Protein AF-A0A3B1BM44-F1 (afdb_monomer_lite)

Radius of gyration: 13.19 Å; chains: 1; bounding box: 39×24×35 Å

Sequence (101 aa):
LLIGGRNLLEFVDNDFNDIYIPGRTRYVTKIRGSNINNIFTVGTFGEINHFDGVNWKNIEDFEVPNGTIRNLRSVWSSKQKVFIVGREINRAIIIYGTIKK

pLDDT: mean 87.17, std 10.33, range [57.41, 96.81]

Secondary structure (DSSP, 8-state):
-EEESSSEEEEETTEEEEEP-SS--S-EEEEEEEETTEEEEEEBTT-EEEE-SS-EEE---S---S-S-EEEEEEEE-SSEEEEEEEETTEEEEEEEE---

Structure (mmCIF, N/CA/C/O backbone):
data_AF-A0A3B1BM44-F1
#
_entry.id   AF-A0A3B1BM44-F1
#
loop_
_atom_site.group_PDB
_atom_site.id
_atom_site.type_symbol
_atom_site.label_atom_id
_atom_site.label_alt_id
_atom_site.label_comp_id
_atom_site.label_asym_id
_atom_site.label_entity_id
_atom_site.label_seq_id
_atom_site.pdbx_PDB_ins_code
_atom_site.Cartn_x
_atom_site.Cartn_y
_atom_site.Cartn_z
_atom_site.occupancy
_atom_site.B_iso_or_equiv
_atom_site.auth_seq_id
_atom_site.auth_comp_id
_atom_site.auth_asym_id
_atom_site.auth_atom_id
_atom_site.pdbx_PDB_model_num
ATOM 1 N N . LEU A 1 1 ? -14.217 3.149 6.185 1.00 89.00 1 LEU A N 1
ATOM 2 C CA . LEU A 1 1 ? -13.821 2.559 4.868 1.00 89.00 1 LEU A CA 1
ATOM 3 C C . LEU A 1 1 ? -12.718 3.431 4.289 1.00 89.00 1 LEU A C 1
ATOM 5 O O . LEU A 1 1 ? -12.859 4.639 4.380 1.00 89.00 1 LEU A O 1
ATOM 9 N N . LEU A 1 2 ? -11.663 2.854 3.704 1.00 93.56 2 LEU A N 1
ATOM 10 C CA . LEU A 1 2 ? -10.597 3.630 3.058 1.00 93.56 2 LEU A CA 1
ATOM 11 C C . LEU A 1 2 ? -10.709 3.559 1.536 1.00 93.56 2 LEU A C 1
ATOM 13 O O . LEU A 1 2 ? -10.860 2.465 0.984 1.00 93.56 2 LEU A O 1
ATOM 17 N N . ILE A 1 3 ? -10.570 4.702 0.869 1.00 94.06 3 ILE A N 1
ATOM 18 C CA . ILE A 1 3 ? -10.477 4.783 -0.591 1.00 94.06 3 ILE A CA 1
ATOM 19 C C . ILE A 1 3 ? -9.241 5.580 -1.003 1.00 94.06 3 ILE A C 1
ATOM 21 O O . ILE A 1 3 ? -8.824 6.518 -0.329 1.00 94.06 3 ILE A O 1
ATOM 25 N N . GLY A 1 4 ? -8.625 5.155 -2.103 1.00 90.62 4 GLY A N 1
ATOM 26 C CA . GLY A 1 4 ? -7.418 5.765 -2.647 1.00 90.62 4 GLY A CA 1
ATOM 27 C C . GLY A 1 4 ? -7.713 6.464 -3.965 1.00 90.62 4 GLY A C 1
ATOM 28 O O . GLY A 1 4 ? -8.582 6.039 -4.725 1.00 90.62 4 GLY A O 1
ATOM 29 N N . GLY A 1 5 ? -6.974 7.528 -4.234 1.00 88.06 5 GLY A N 1
ATOM 30 C CA . GLY A 1 5 ? -7.034 8.298 -5.467 1.00 88.06 5 GLY A CA 1
ATOM 31 C C . GLY A 1 5 ? -5.901 9.306 -5.455 1.00 88.06 5 GLY A C 1
ATOM 32 O O . GLY A 1 5 ? -4.765 8.936 -5.180 1.00 88.06 5 GLY A O 1
ATOM 33 N N . ARG A 1 6 ? -6.195 10.585 -5.694 1.00 85.31 6 ARG A N 1
ATOM 34 C CA . ARG A 1 6 ? -5.210 11.662 -5.496 1.00 85.31 6 ARG A CA 1
ATOM 35 C C . ARG A 1 6 ? -4.700 11.704 -4.047 1.00 85.31 6 ARG A C 1
ATOM 37 O O . ARG A 1 6 ? -3.505 11.865 -3.830 1.00 85.31 6 ARG A O 1
ATOM 44 N N . ASN A 1 7 ? -5.612 11.481 -3.101 1.00 86.44 7 ASN A N 1
ATOM 45 C CA . ASN A 1 7 ? -5.359 11.396 -1.665 1.00 86.44 7 ASN A CA 1
ATOM 46 C C . ASN A 1 7 ? -5.827 10.036 -1.12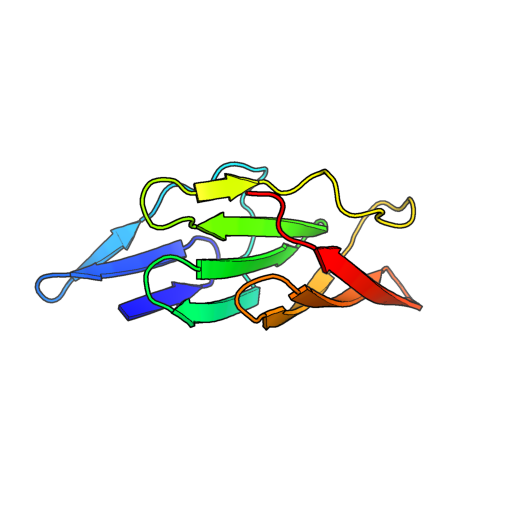1 1.00 86.44 7 ASN A C 1
ATOM 48 O O . ASN A 1 7 ? -6.405 9.218 -1.849 1.00 86.44 7 ASN A O 1
ATOM 52 N N . LEU A 1 8 ? -5.577 9.806 0.166 1.00 91.62 8 LEU A N 1
ATOM 53 C CA . LEU A 1 8 ? -6.233 8.762 0.942 1.00 91.62 8 LEU A CA 1
ATOM 54 C C . LEU A 1 8 ? -7.432 9.387 1.657 1.00 91.62 8 LEU A C 1
ATOM 56 O O . LEU A 1 8 ? -7.260 10.378 2.360 1.00 91.62 8 LEU A O 1
ATOM 60 N N . LEU A 1 9 ? -8.618 8.808 1.485 1.00 93.62 9 LEU A N 1
ATOM 61 C CA . LEU A 1 9 ? -9.834 9.268 2.151 1.00 93.62 9 LEU A CA 1
ATOM 62 C C . LEU A 1 9 ? -10.367 8.197 3.097 1.00 93.62 9 LEU A C 1
ATOM 64 O O . LEU A 1 9 ? -10.338 7.002 2.774 1.00 93.62 9 LEU A O 1
ATOM 68 N N . GLU A 1 10 ? -10.920 8.639 4.220 1.00 94.50 10 GLU A N 1
ATOM 69 C CA . GLU A 1 10 ? -11.700 7.811 5.130 1.00 94.50 10 GLU A CA 1
ATOM 70 C C . GLU A 1 10 ? -13.167 8.210 5.111 1.00 94.50 10 GLU A C 1
ATOM 72 O O . GLU A 1 10 ? -13.508 9.380 5.256 1.00 94.50 10 GLU A O 1
ATOM 77 N N . PHE A 1 11 ? -14.036 7.215 4.959 1.00 95.50 11 PHE A N 1
ATOM 78 C CA . PHE A 1 11 ? -15.470 7.391 5.136 1.00 95.50 11 PHE A CA 1
ATOM 79 C C . PHE A 1 11 ? -15.844 7.287 6.617 1.00 95.50 11 PHE A C 1
ATOM 81 O O . PHE A 1 11 ? -15.719 6.193 7.190 1.00 95.50 11 PHE A O 1
ATOM 88 N N . VAL A 1 12 ? -16.315 8.395 7.190 1.00 95.88 12 VAL A N 1
ATOM 89 C CA . VAL A 1 12 ? -16.743 8.556 8.590 1.00 95.88 12 VAL A CA 1
ATOM 90 C C . VAL A 1 12 ? -18.020 9.396 8.608 1.00 95.88 12 VAL A C 1
ATOM 92 O O . VAL A 1 12 ? -18.102 10.381 7.886 1.00 95.88 12 VAL A O 1
ATOM 95 N N . ASP A 1 13 ? -19.021 9.004 9.399 1.00 96.00 13 ASP A N 1
ATOM 96 C CA . ASP A 1 13 ? -20.261 9.775 9.612 1.00 96.00 13 ASP A CA 1
ATOM 97 C C . ASP A 1 13 ? -20.956 10.269 8.329 1.00 96.00 13 ASP A C 1
ATOM 99 O O . ASP A 1 13 ? -21.473 11.380 8.257 1.00 96.00 13 ASP A O 1
ATOM 103 N N . ASN A 1 14 ? -21.010 9.400 7.315 1.00 95.81 14 ASN A N 1
ATOM 104 C CA . ASN A 1 14 ? -21.607 9.679 6.006 1.00 95.81 14 ASN A CA 1
ATOM 105 C C . ASN A 1 14 ? -20.866 10.733 5.156 1.00 95.81 14 ASN A C 1
ATOM 107 O O . ASN A 1 14 ? -21.441 11.252 4.200 1.00 95.81 14 ASN A O 1
ATOM 111 N N . ASP A 1 15 ? -19.591 11.001 5.453 1.00 96.81 15 ASP A N 1
ATOM 112 C CA . ASP A 1 15 ? -18.732 11.899 4.676 1.00 96.81 15 ASP A CA 1
ATOM 113 C C . ASP A 1 15 ? -17.322 11.315 4.450 1.00 96.81 15 ASP A C 1
ATOM 115 O O . ASP A 1 15 ? -16.900 10.369 5.122 1.00 96.81 15 ASP A O 1
ATOM 119 N N . PHE A 1 16 ? -16.591 11.855 3.472 1.00 95.69 16 PHE A N 1
ATOM 120 C CA . PHE A 1 16 ? -15.207 11.492 3.168 1.00 95.69 16 PHE A CA 1
ATOM 121 C C . PHE A 1 16 ? -14.232 12.563 3.655 1.00 95.69 16 PHE A C 1
ATOM 123 O O . PHE A 1 16 ? -14.224 13.684 3.156 1.00 95.69 16 PHE A O 1
ATOM 130 N N . ASN A 1 17 ? -13.336 12.171 4.557 1.00 94.50 17 ASN A N 1
ATOM 131 C CA . ASN A 1 17 ? -12.302 13.041 5.108 1.00 94.50 17 ASN A CA 1
ATOM 132 C C . ASN A 1 17 ? -10.927 12.704 4.525 1.00 94.50 17 ASN A C 1
ATOM 134 O O . ASN A 1 17 ? -10.576 11.528 4.390 1.00 94.50 17 ASN A O 1
ATOM 138 N N . ASP A 1 18 ? -10.131 13.729 4.218 1.00 91.94 18 ASP A N 1
ATOM 139 C CA . ASP A 1 18 ? -8.732 13.559 3.820 1.00 91.94 18 ASP A CA 1
ATOM 140 C C . ASP A 1 18 ? -7.886 13.026 4.986 1.00 91.94 18 ASP A C 1
ATOM 142 O O . ASP A 1 18 ? -7.854 13.601 6.074 1.00 91.94 18 ASP A O 1
ATOM 146 N N . ILE A 1 19 ? -7.138 11.950 4.732 1.00 91.69 19 ILE A N 1
ATOM 147 C CA . ILE A 1 19 ? -6.086 11.465 5.623 1.00 91.69 19 ILE A CA 1
ATOM 148 C C . ILE A 1 19 ? -4.741 11.987 5.130 1.00 91.69 19 ILE A C 1
ATOM 150 O O . ILE A 1 19 ? -4.315 11.719 4.002 1.00 91.69 19 ILE A O 1
ATOM 154 N N . TYR A 1 20 ? -4.014 12.653 6.026 1.00 88.50 20 TYR A N 1
ATOM 155 C CA . TYR A 1 20 ? -2.612 12.961 5.795 1.00 88.50 20 TYR A CA 1
ATOM 156 C C . TYR A 1 20 ? -1.767 11.680 5.819 1.00 88.50 20 TYR A C 1
ATOM 158 O O . TYR A 1 20 ? -1.705 10.975 6.828 1.00 88.50 20 TYR A O 1
ATOM 166 N N . ILE A 1 21 ? -1.072 11.413 4.714 1.00 88.06 21 ILE A N 1
ATOM 167 C CA . ILE A 1 21 ? -0.019 10.400 4.634 1.00 88.06 21 ILE A CA 1
ATOM 168 C C . ILE A 1 21 ? 1.311 11.098 4.316 1.00 88.06 21 ILE A C 1
ATOM 170 O O . ILE A 1 21 ? 1.352 11.938 3.411 1.00 88.06 21 ILE A O 1
ATOM 174 N N . PRO A 1 22 ? 2.395 10.793 5.048 1.00 84.56 22 PRO A N 1
ATOM 175 C CA . PRO A 1 22 ? 3.702 11.380 4.781 1.00 84.56 22 PRO A CA 1
ATOM 176 C C . PRO A 1 22 ? 4.239 10.916 3.420 1.00 84.56 22 PRO A C 1
ATOM 178 O O . PRO A 1 22 ? 4.087 9.754 3.055 1.00 84.56 22 PRO A O 1
ATOM 181 N N . GLY A 1 23 ? 4.887 11.815 2.678 1.00 75.69 23 GLY A N 1
ATOM 182 C CA . GLY A 1 23 ? 5.427 11.527 1.347 1.00 75.69 23 GLY A CA 1
ATOM 183 C C . GLY A 1 23 ? 5.205 12.668 0.355 1.00 75.69 23 GLY A C 1
ATOM 184 O O . GLY A 1 23 ? 4.824 13.778 0.725 1.00 75.69 23 GLY A O 1
ATOM 185 N N . ARG A 1 24 ? 5.457 12.400 -0.928 1.00 67.62 24 ARG A N 1
ATOM 186 C CA . ARG A 1 24 ? 5.200 13.322 -2.045 1.00 67.62 24 ARG A CA 1
ATOM 187 C C . ARG A 1 24 ? 3.849 12.967 -2.666 1.00 67.62 24 ARG A C 1
ATOM 189 O O . ARG A 1 24 ? 3.788 12.588 -3.835 1.00 67.62 24 ARG A O 1
ATOM 196 N N . THR A 1 25 ? 2.787 13.078 -1.874 1.00 61.53 25 THR A N 1
ATOM 197 C CA . THR A 1 25 ? 1.456 12.545 -2.180 1.00 61.53 25 THR A CA 1
ATOM 198 C C . THR A 1 25 ? 0.988 12.994 -3.556 1.00 61.53 25 THR A C 1
ATOM 200 O O . THR A 1 25 ? 0.716 14.176 -3.784 1.00 61.53 25 THR A O 1
ATOM 203 N N . ARG A 1 26 ? 0.933 12.060 -4.512 1.00 70.38 26 ARG A N 1
ATOM 204 C CA . ARG A 1 26 ? 0.387 12.360 -5.844 1.00 70.38 26 ARG A CA 1
ATOM 205 C C . ARG A 1 26 ? -0.735 11.423 -6.247 1.00 70.38 26 ARG A C 1
ATOM 207 O O . ARG A 1 26 ? -1.712 11.938 -6.774 1.00 70.38 26 ARG A O 1
ATOM 214 N N . TYR A 1 27 ? -0.639 10.117 -5.984 1.00 89.06 27 TYR A N 1
ATOM 215 C CA . TYR A 1 27 ? -1.728 9.167 -6.245 1.00 89.06 27 TYR A CA 1
ATOM 216 C C . TYR A 1 27 ? -1.533 7.828 -5.513 1.00 89.06 27 TYR A C 1
ATOM 218 O O . TYR A 1 27 ? -0.556 7.121 -5.770 1.00 89.06 27 TYR A O 1
ATOM 226 N N . VAL A 1 28 ? -2.514 7.433 -4.698 1.00 92.62 28 VAL A N 1
ATOM 227 C CA . VAL A 1 28 ? -2.662 6.097 -4.102 1.00 92.62 28 VAL A CA 1
ATOM 228 C C . VAL A 1 28 ? -3.360 5.178 -5.103 1.00 92.62 28 VAL A C 1
ATOM 230 O O . VAL A 1 28 ? -4.546 5.323 -5.390 1.00 92.62 28 VAL A O 1
ATOM 233 N N . THR A 1 29 ? -2.627 4.205 -5.637 1.00 93.50 29 THR A N 1
ATOM 234 C CA . THR A 1 29 ? -3.129 3.261 -6.648 1.00 93.50 29 THR A CA 1
ATOM 235 C C . THR A 1 29 ? -3.723 2.002 -6.026 1.00 93.50 29 THR A C 1
ATOM 237 O O . THR A 1 29 ? -4.607 1.377 -6.614 1.00 93.50 29 THR A O 1
ATOM 240 N N . LYS A 1 30 ? -3.242 1.605 -4.843 1.00 95.19 30 LYS A N 1
ATOM 241 C CA . LYS A 1 30 ? -3.739 0.432 -4.125 1.00 95.19 30 LYS A CA 1
ATOM 242 C C . LYS A 1 30 ? -3.646 0.628 -2.620 1.00 95.19 30 LYS A C 1
ATOM 244 O O . LYS A 1 30 ? -2.658 1.144 -2.106 1.00 95.19 30 LYS A O 1
ATOM 249 N N . ILE A 1 31 ? -4.668 0.120 -1.937 1.00 95.56 31 ILE A N 1
ATOM 250 C CA . ILE A 1 31 ? -4.739 -0.010 -0.483 1.00 95.56 31 ILE A CA 1
ATOM 251 C C . ILE A 1 31 ? -4.898 -1.495 -0.144 1.00 95.56 31 ILE A C 1
ATOM 253 O O . ILE A 1 31 ? -5.636 -2.221 -0.823 1.00 95.56 31 ILE A O 1
ATOM 257 N N . ARG A 1 32 ? -4.211 -1.958 0.903 1.00 95.75 32 ARG A N 1
ATOM 25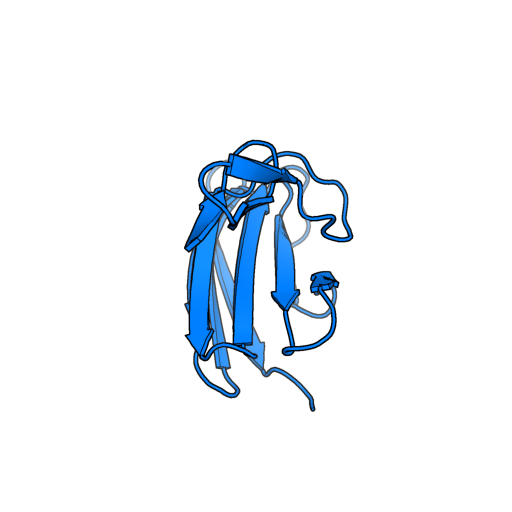8 C CA . ARG A 1 32 ? -4.334 -3.319 1.437 1.00 95.75 32 ARG A CA 1
ATOM 259 C C . ARG A 1 32 ? -4.172 -3.320 2.954 1.00 95.75 32 ARG A C 1
ATOM 261 O O . ARG A 1 32 ? -3.091 -3.037 3.449 1.00 95.75 32 ARG A O 1
ATOM 268 N N . GLY A 1 33 ? -5.216 -3.721 3.677 1.00 94.06 33 GLY A N 1
ATOM 269 C CA . GLY A 1 33 ? -5.157 -3.967 5.123 1.00 94.06 33 GLY A CA 1
ATOM 270 C C . GLY A 1 33 ? -5.111 -5.454 5.454 1.00 94.06 33 GLY A C 1
ATOM 271 O O . GLY A 1 33 ? -6.072 -6.165 5.169 1.00 94.06 33 GLY A O 1
ATOM 272 N N . SER A 1 34 ? -4.023 -5.946 6.048 1.00 93.50 34 SER A N 1
ATOM 273 C CA . SER A 1 34 ? -3.984 -7.327 6.561 1.00 93.50 34 SER A CA 1
ATOM 274 C C . SER A 1 34 ? -4.647 -7.448 7.940 1.00 93.50 34 SER A C 1
ATOM 276 O O . SER A 1 34 ? -5.155 -8.513 8.280 1.00 93.50 34 SER A O 1
ATOM 278 N N . ASN A 1 35 ? -4.685 -6.347 8.698 1.00 91.50 35 ASN A N 1
ATOM 279 C CA . ASN A 1 35 ? -5.508 -6.115 9.887 1.00 91.50 35 ASN A CA 1
ATOM 280 C C . ASN A 1 35 ? -5.678 -4.590 10.098 1.00 91.50 35 ASN A C 1
ATOM 282 O O . ASN A 1 35 ? -5.114 -3.806 9.335 1.00 91.50 35 ASN A O 1
ATOM 286 N N . ILE A 1 36 ? -6.440 -4.167 11.114 1.00 91.88 36 ILE A N 1
ATOM 287 C CA . ILE A 1 36 ? -6.726 -2.741 11.378 1.00 91.88 36 ILE A CA 1
ATOM 288 C C . ILE A 1 36 ? -5.474 -1.906 11.718 1.00 91.88 36 ILE A C 1
ATOM 290 O O . ILE A 1 36 ? -5.429 -0.720 11.419 1.00 91.88 36 ILE A O 1
ATOM 294 N N . ASN A 1 37 ? -4.426 -2.549 12.236 1.00 92.75 37 ASN A N 1
ATOM 295 C CA . ASN A 1 37 ? -3.141 -1.945 12.604 1.00 92.75 37 ASN A CA 1
ATOM 296 C C . ASN A 1 37 ? -2.017 -2.299 11.611 1.00 92.75 37 ASN A C 1
ATOM 298 O O . ASN A 1 37 ? -0.837 -2.270 11.954 1.00 92.75 37 ASN A O 1
ATOM 302 N N . ASN A 1 38 ? -2.371 -2.752 10.409 1.00 93.38 38 ASN A N 1
ATOM 303 C CA . ASN A 1 38 ? -1.420 -3.119 9.367 1.00 93.38 38 ASN A CA 1
ATOM 304 C C . ASN A 1 38 ? -2.080 -2.879 8.013 1.00 93.38 38 ASN A C 1
ATOM 306 O O . ASN A 1 38 ? -2.683 -3.780 7.407 1.00 93.38 38 ASN A O 1
ATOM 310 N N . ILE A 1 39 ? -1.982 -1.628 7.572 1.00 94.88 39 ILE A N 1
ATOM 311 C CA . ILE A 1 39 ? -2.525 -1.162 6.300 1.00 94.88 39 ILE A CA 1
ATOM 312 C C . ILE A 1 39 ? -1.396 -0.579 5.473 1.00 94.88 39 ILE A C 1
ATOM 314 O O . ILE A 1 39 ? -0.643 0.266 5.939 1.00 94.88 39 ILE A O 1
ATOM 318 N N . PHE A 1 40 ? -1.300 -1.024 4.228 1.00 94.56 40 PHE A N 1
ATOM 319 C CA . PHE A 1 40 ? -0.364 -0.502 3.251 1.00 94.56 40 PHE A CA 1
ATOM 320 C C . PHE A 1 40 ? -1.088 0.289 2.176 1.00 94.56 40 PHE A C 1
ATOM 322 O O . PHE A 1 40 ? -2.140 -0.129 1.679 1.00 94.56 40 PHE A O 1
ATOM 329 N N . THR A 1 41 ? -0.471 1.391 1.771 1.00 94.81 41 THR A N 1
ATOM 330 C CA . THR A 1 41 ? -0.782 2.087 0.524 1.00 94.81 41 THR A CA 1
ATOM 331 C C . THR A 1 41 ? 0.435 2.027 -0.382 1.00 94.81 41 THR A C 1
ATOM 333 O O . THR A 1 41 ? 1.575 2.072 0.086 1.00 94.81 41 THR A O 1
ATOM 336 N N . VAL A 1 42 ? 0.192 1.906 -1.683 1.00 93.62 42 VAL A N 1
ATOM 337 C CA . VAL A 1 42 ? 1.223 2.106 -2.699 1.00 93.62 42 VAL A CA 1
ATOM 338 C C . VAL A 1 42 ? 0.725 3.059 -3.771 1.00 93.62 42 VAL A C 1
ATOM 340 O O . VAL A 1 42 ? -0.488 3.196 -3.970 1.00 93.62 42 VAL A O 1
ATOM 343 N N . GLY A 1 43 ? 1.657 3.711 -4.458 1.00 91.19 43 GLY A N 1
ATOM 344 C CA . GLY A 1 43 ? 1.306 4.769 -5.386 1.00 91.19 43 GLY A CA 1
ATOM 345 C C . GLY A 1 43 ? 2.310 5.056 -6.490 1.00 91.19 43 GLY A C 1
ATOM 346 O O . GLY A 1 43 ? 3.214 4.279 -6.821 1.00 91.19 43 GLY A O 1
ATOM 347 N N . THR A 1 44 ? 2.094 6.211 -7.106 1.00 88.19 44 THR A N 1
ATOM 348 C CA . THR A 1 44 ? 3.024 6.809 -8.067 1.00 88.19 44 THR A CA 1
ATOM 349 C C . THR A 1 44 ? 4.329 7.221 -7.386 1.00 88.19 44 THR A C 1
ATOM 351 O O . THR A 1 44 ? 4.381 7.347 -6.172 1.00 88.19 44 THR A O 1
ATOM 354 N N . PHE A 1 45 ? 5.392 7.429 -8.161 1.00 84.31 45 PHE A N 1
ATOM 355 C CA . PHE A 1 45 ? 6.741 7.767 -7.681 1.00 84.31 45 PHE A CA 1
ATOM 356 C C . PHE A 1 45 ? 7.367 6.760 -6.705 1.00 84.31 45 PHE A C 1
ATOM 358 O O . PHE A 1 45 ? 8.386 7.052 -6.088 1.00 84.31 45 PHE A O 1
ATOM 365 N N . GLY A 1 46 ? 6.822 5.544 -6.628 1.00 86.62 46 GLY A N 1
ATOM 366 C CA . GLY A 1 46 ? 7.323 4.523 -5.712 1.00 86.62 46 GLY A CA 1
ATOM 367 C C . GLY A 1 46 ? 6.883 4.739 -4.268 1.00 86.62 46 GLY A C 1
ATOM 368 O O . GLY A 1 46 ? 7.506 4.169 -3.383 1.00 86.62 46 GLY A O 1
ATOM 369 N N . GLU A 1 47 ? 5.846 5.545 -4.024 1.00 89.00 47 GLU A N 1
ATOM 370 C CA . GLU A 1 47 ? 5.339 5.771 -2.673 1.00 89.00 47 GLU A CA 1
ATOM 371 C C . GLU A 1 47 ? 4.815 4.479 -2.057 1.00 89.00 47 GLU A C 1
ATOM 373 O O . GLU A 1 47 ? 3.963 3.803 -2.640 1.00 89.00 47 GLU A O 1
ATOM 378 N N . ILE A 1 48 ? 5.320 4.162 -0.868 1.00 90.94 48 ILE A N 1
ATOM 379 C CA . ILE A 1 48 ? 4.890 3.042 -0.042 1.00 90.94 48 ILE A CA 1
ATOM 380 C C . ILE A 1 48 ? 4.669 3.601 1.356 1.00 90.94 48 ILE A C 1
ATOM 382 O O . ILE A 1 48 ? 5.601 4.130 1.956 1.00 90.94 48 ILE A O 1
ATOM 386 N N . ASN A 1 49 ? 3.455 3.479 1.887 1.00 92.56 49 ASN A N 1
ATOM 387 C CA . ASN A 1 49 ? 3.157 3.920 3.248 1.00 92.56 49 ASN A CA 1
ATOM 388 C C . ASN A 1 49 ? 2.526 2.792 4.052 1.00 92.56 49 ASN A C 1
ATOM 390 O O . ASN A 1 49 ? 1.766 1.989 3.508 1.00 92.56 49 ASN A O 1
ATOM 394 N N . HIS A 1 50 ? 2.814 2.764 5.349 1.00 93.12 50 HIS A N 1
ATOM 395 C CA . HIS A 1 50 ? 2.295 1.790 6.299 1.00 93.12 50 HIS A CA 1
ATOM 396 C C . HIS A 1 50 ? 1.620 2.497 7.473 1.00 93.12 50 HIS A C 1
ATOM 398 O O . HIS A 1 50 ? 2.207 3.394 8.075 1.00 93.12 50 HIS A O 1
ATOM 404 N N . PHE A 1 51 ? 0.406 2.072 7.802 1.00 93.62 51 PHE A N 1
ATOM 405 C CA . PHE A 1 51 ? -0.289 2.419 9.032 1.00 93.62 51 PHE A CA 1
ATOM 406 C C . PHE A 1 51 ? -0.106 1.302 10.053 1.00 93.62 51 PHE A C 1
ATOM 408 O O . PHE A 1 51 ? -0.504 0.163 9.794 1.00 93.62 51 PHE A O 1
ATOM 415 N N . ASP A 1 52 ? 0.467 1.643 11.205 1.00 92.38 52 ASP A N 1
ATOM 416 C CA . ASP A 1 52 ? 0.781 0.705 12.290 1.00 92.38 52 ASP A CA 1
ATOM 417 C C . ASP A 1 52 ? -0.310 0.610 13.375 1.00 92.38 52 ASP A C 1
ATOM 419 O O . ASP A 1 52 ? -0.104 -0.010 14.419 1.00 92.38 52 ASP A O 1
ATOM 423 N N . GLY A 1 53 ? -1.480 1.209 13.132 1.00 92.75 53 GLY A N 1
ATOM 424 C CA . GLY A 1 53 ? -2.562 1.336 14.115 1.00 92.75 53 GLY A CA 1
ATOM 425 C C . GLY A 1 53 ? -2.552 2.664 14.865 1.00 92.75 53 GLY A C 1
ATOM 426 O O . GLY A 1 53 ? -3.535 2.991 15.523 1.00 92.75 53 GLY A O 1
ATOM 427 N N . VAL A 1 54 ? -1.467 3.433 14.755 1.00 93.00 54 VAL A N 1
ATOM 428 C CA . VAL A 1 54 ? -1.340 4.744 15.396 1.00 93.00 54 VAL A CA 1
ATOM 429 C C . VAL A 1 54 ? -1.017 5.813 14.363 1.00 93.00 54 VAL A C 1
ATOM 431 O O . VAL A 1 54 ? -1.697 6.830 14.302 1.00 93.00 54 VAL A O 1
ATOM 434 N N . ASN A 1 55 ? 0.000 5.586 13.530 1.00 92.06 55 ASN A N 1
ATOM 435 C CA . ASN A 1 55 ? 0.496 6.579 12.587 1.00 92.06 55 ASN A CA 1
ATOM 436 C C . ASN A 1 55 ? 0.747 5.984 11.204 1.00 92.06 55 ASN A C 1
ATOM 438 O O . ASN A 1 55 ? 1.159 4.832 11.053 1.00 92.06 55 ASN A O 1
ATOM 442 N N . TRP A 1 56 ? 0.567 6.823 10.185 1.00 93.25 56 TRP A N 1
ATOM 443 C CA . TRP A 1 56 ? 1.075 6.558 8.845 1.00 93.25 56 TRP A CA 1
ATOM 444 C C . TRP A 1 56 ? 2.562 6.896 8.772 1.00 93.25 56 TRP A C 1
ATOM 446 O O . TRP A 1 56 ? 2.988 7.962 9.214 1.00 93.25 56 TRP A O 1
ATOM 456 N N . LYS A 1 57 ? 3.351 5.9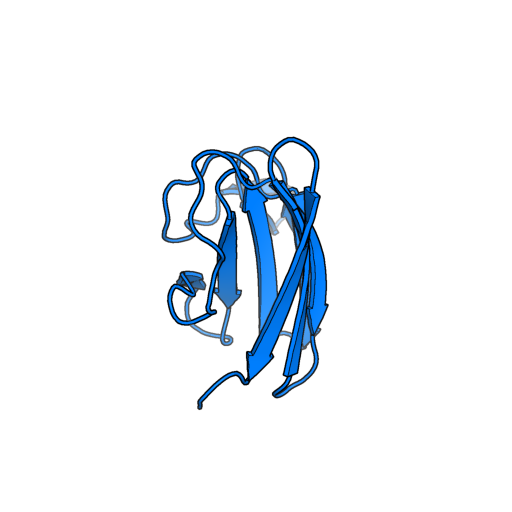98 8.182 1.00 91.56 57 LYS A N 1
ATOM 457 C CA . LYS A 1 57 ? 4.787 6.171 7.944 1.00 91.56 57 LYS A CA 1
ATOM 458 C C . LYS A 1 57 ? 5.108 5.887 6.486 1.00 91.56 57 LYS A C 1
ATOM 460 O O . LYS A 1 57 ? 4.604 4.909 5.930 1.00 91.56 57 LYS A O 1
ATOM 465 N N . ASN A 1 58 ? 5.953 6.720 5.888 1.00 89.50 58 ASN A N 1
ATOM 466 C CA . ASN A 1 58 ? 6.532 6.436 4.582 1.00 89.50 58 ASN A CA 1
ATOM 467 C C . ASN A 1 58 ? 7.636 5.390 4.761 1.00 89.50 58 ASN A C 1
ATOM 469 O O . ASN A 1 58 ? 8.415 5.479 5.710 1.00 89.50 58 ASN A O 1
ATOM 473 N N . ILE A 1 59 ? 7.661 4.372 3.903 1.00 87.50 59 ILE A N 1
ATOM 474 C CA . ILE A 1 59 ? 8.665 3.313 3.965 1.00 87.50 59 ILE A CA 1
ATOM 475 C C . ILE A 1 59 ? 9.704 3.550 2.875 1.00 87.50 59 ILE A C 1
ATOM 477 O O . ILE A 1 59 ? 9.472 3.237 1.708 1.00 87.50 59 ILE A O 1
ATOM 481 N N . GLU A 1 60 ? 10.855 4.071 3.289 1.00 77.69 60 GLU A N 1
ATOM 482 C CA . GLU A 1 60 ? 12.007 4.336 2.418 1.00 77.69 60 GLU A CA 1
ATOM 483 C C . GLU A 1 60 ? 13.005 3.164 2.395 1.00 77.69 60 GLU A C 1
ATOM 485 O O . GLU A 1 60 ? 13.782 3.029 1.456 1.00 77.69 60 GLU A O 1
ATOM 490 N N . ASP A 1 61 ? 12.935 2.277 3.395 1.00 68.12 61 ASP A N 1
ATOM 491 C CA . ASP A 1 61 ? 13.883 1.174 3.619 1.00 68.12 61 ASP A CA 1
ATOM 492 C C . ASP A 1 61 ? 13.802 0.039 2.589 1.00 68.12 61 ASP A C 1
ATOM 494 O O . ASP A 1 61 ? 14.664 -0.843 2.569 1.00 68.12 61 ASP A O 1
ATOM 498 N N . PHE A 1 62 ? 12.750 -0.014 1.770 1.00 69.81 62 PHE A N 1
ATOM 499 C CA . PHE A 1 62 ? 12.692 -1.028 0.726 1.00 69.81 62 PHE A CA 1
ATOM 500 C C . PHE A 1 62 ? 13.724 -0.692 -0.345 1.00 69.81 62 PHE A C 1
ATOM 502 O O . PHE A 1 62 ? 13.692 0.395 -0.90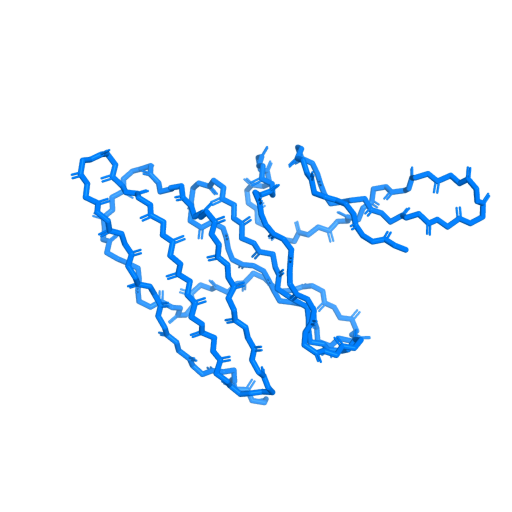9 1.00 69.81 62 PHE A O 1
ATOM 509 N N . GLU A 1 63 ? 14.625 -1.629 -0.650 1.00 59.28 63 GLU A N 1
ATOM 510 C CA . GLU A 1 63 ? 15.551 -1.475 -1.771 1.00 59.28 63 GLU A CA 1
ATOM 511 C C . GLU A 1 63 ? 14.747 -1.277 -3.058 1.00 59.28 63 GLU A C 1
ATOM 513 O O . GLU A 1 63 ? 14.125 -2.203 -3.586 1.00 59.28 63 GLU A O 1
ATOM 518 N N . VAL A 1 64 ? 14.723 -0.039 -3.552 1.00 59.00 64 VAL A N 1
ATOM 519 C CA . VAL A 1 64 ? 14.043 0.299 -4.797 1.00 59.00 64 VAL A CA 1
ATOM 520 C C . VAL A 1 64 ? 15.091 0.558 -5.882 1.00 59.00 64 VAL A C 1
ATOM 522 O O . VAL A 1 64 ? 15.937 1.436 -5.704 1.00 59.00 64 VAL A O 1
ATOM 525 N N . PRO A 1 65 ? 15.036 -0.140 -7.035 1.00 59.53 65 PRO A N 1
ATOM 526 C CA . PRO A 1 65 ? 15.941 0.110 -8.158 1.00 59.53 65 PRO A CA 1
ATOM 527 C C . PRO A 1 65 ? 15.911 1.581 -8.586 1.00 59.53 65 PRO A C 1
ATOM 529 O O . PRO A 1 65 ? 14.829 2.151 -8.718 1.00 59.53 65 PRO A O 1
ATOM 532 N N . ASN A 1 66 ? 17.071 2.211 -8.793 1.00 57.41 66 ASN A N 1
ATOM 533 C CA . ASN A 1 66 ? 17.182 3.622 -9.184 1.00 57.41 66 ASN A CA 1
ATOM 534 C C . ASN A 1 66 ? 16.430 3.936 -10.490 1.00 57.41 66 ASN A C 1
ATOM 536 O O . ASN A 1 66 ? 16.751 3.376 -11.535 1.00 57.41 66 ASN A O 1
ATOM 540 N N . GLY A 1 67 ? 15.511 4.905 -10.437 1.00 58.25 67 GLY A N 1
ATOM 541 C CA . GLY A 1 67 ? 14.896 5.497 -11.622 1.00 58.25 67 GLY A CA 1
ATOM 542 C C . GLY A 1 67 ? 13.773 6.488 -11.302 1.00 58.25 67 GLY A C 1
ATOM 543 O O . GLY A 1 67 ? 13.338 6.645 -10.160 1.00 58.25 67 GLY A O 1
ATOM 544 N N . THR A 1 68 ? 13.387 7.257 -12.320 1.00 63.84 68 THR A N 1
ATOM 545 C CA . THR A 1 68 ? 12.711 8.559 -12.179 1.00 63.84 68 THR A CA 1
ATOM 546 C C . THR A 1 68 ? 11.193 8.479 -12.021 1.00 63.84 68 THR A C 1
ATOM 548 O O . THR A 1 68 ? 10.600 9.393 -11.451 1.00 63.84 68 THR A O 1
ATOM 551 N N . ILE A 1 69 ? 10.534 7.424 -12.519 1.00 72.31 69 ILE A N 1
ATOM 552 C CA . ILE A 1 69 ? 9.067 7.294 -12.472 1.00 72.31 69 ILE A CA 1
ATOM 553 C C . ILE A 1 69 ? 8.671 5.839 -12.220 1.00 72.31 69 ILE A C 1
ATOM 555 O O . ILE A 1 69 ? 8.633 5.012 -13.135 1.00 72.31 69 ILE A O 1
ATOM 559 N N . ARG A 1 70 ? 8.293 5.547 -10.975 1.00 82.19 70 ARG A N 1
ATOM 560 C CA . ARG A 1 70 ? 7.803 4.229 -10.557 1.00 82.19 70 ARG A CA 1
ATOM 561 C C . ARG A 1 70 ? 6.307 4.288 -10.320 1.00 82.19 70 ARG A C 1
ATOM 563 O O . ARG A 1 70 ? 5.817 5.158 -9.613 1.00 82.19 70 ARG A O 1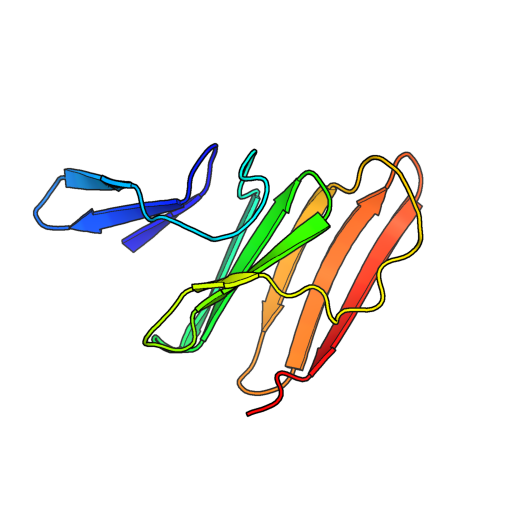
ATOM 570 N N . ASN A 1 71 ? 5.572 3.365 -10.915 1.00 89.81 71 ASN A N 1
ATOM 571 C CA . ASN A 1 71 ? 4.140 3.229 -10.695 1.00 89.81 71 ASN A CA 1
ATOM 572 C C . ASN A 1 71 ? 3.892 1.887 -10.029 1.00 89.81 71 ASN A C 1
ATOM 574 O O . ASN A 1 71 ? 3.857 0.854 -10.706 1.00 89.81 71 ASN A O 1
ATOM 578 N N . LEU A 1 72 ? 3.735 1.905 -8.709 1.00 92.06 72 LEU A N 1
ATOM 579 C CA . LEU A 1 72 ? 3.338 0.728 -7.954 1.00 92.06 72 LEU A CA 1
ATOM 580 C C . LEU A 1 72 ? 1.849 0.495 -8.200 1.00 92.06 72 LEU A C 1
ATOM 582 O O . LEU A 1 72 ? 1.064 1.438 -8.295 1.00 92.06 72 LEU A O 1
ATOM 586 N N . ARG A 1 73 ? 1.469 -0.759 -8.424 1.00 93.81 73 ARG A N 1
ATOM 587 C CA . ARG A 1 73 ? 0.128 -1.129 -8.901 1.00 93.81 73 ARG A CA 1
ATOM 588 C C . ARG A 1 73 ? -0.615 -2.016 -7.928 1.00 93.81 73 ARG A C 1
ATOM 590 O O . ARG A 1 73 ? -1.840 -1.984 -7.895 1.00 93.81 73 ARG A O 1
ATOM 597 N N . SER A 1 74 ? 0.110 -2.828 -7.172 1.00 95.56 74 SER A N 1
ATOM 598 C CA . SER A 1 74 ? -0.505 -3.702 -6.193 1.00 95.56 74 SER A CA 1
ATOM 599 C C . SER A 1 74 ? 0.432 -3.959 -5.030 1.00 95.56 74 SER A C 1
ATOM 601 O O . SER A 1 74 ? 1.653 -3.892 -5.163 1.00 95.56 74 SER A O 1
ATOM 603 N N . VAL A 1 75 ? -0.178 -4.274 -3.898 1.00 95.81 75 VAL A N 1
ATOM 604 C CA . VAL A 1 75 ? 0.493 -4.657 -2.667 1.00 95.81 75 VAL A CA 1
ATOM 605 C C . VAL A 1 75 ? -0.274 -5.803 -2.025 1.00 95.81 75 VAL A C 1
ATOM 607 O O . VAL A 1 75 ? -1.506 -5.796 -1.946 1.00 95.81 75 VAL A O 1
ATOM 610 N N . TRP A 1 76 ? 0.475 -6.790 -1.557 1.00 96.00 76 TRP A N 1
ATOM 611 C CA . TRP A 1 76 ? 0.011 -7.820 -0.648 1.00 96.00 76 TRP A CA 1
ATOM 612 C C . TRP A 1 76 ? 0.842 -7.748 0.629 1.00 96.00 76 TRP A C 1
ATOM 614 O O . TRP A 1 76 ? 2.054 -7.534 0.585 1.00 96.00 76 TRP A O 1
ATOM 624 N N . SER A 1 77 ? 0.196 -7.942 1.772 1.00 94.06 77 SER A N 1
ATOM 625 C CA . SER A 1 77 ? 0.863 -7.922 3.067 1.00 94.06 77 SER A CA 1
ATOM 626 C C . SER A 1 77 ? 0.287 -8.961 4.022 1.00 94.06 77 SER A C 1
ATOM 628 O O . SER A 1 77 ? -0.875 -9.372 3.932 1.00 94.06 77 SER A O 1
ATOM 630 N N . SER A 1 78 ? 1.145 -9.354 4.956 1.00 92.25 78 SER A N 1
ATOM 631 C CA . SER A 1 78 ? 0.842 -10.109 6.169 1.00 92.25 78 SER A CA 1
ATOM 632 C C . SER A 1 78 ? 1.345 -9.322 7.385 1.00 92.25 78 SER A C 1
ATOM 634 O O . SER A 1 78 ? 1.792 -8.183 7.256 1.00 92.25 78 SER A O 1
ATOM 636 N N . LYS A 1 79 ? 1.358 -9.945 8.570 1.00 88.31 79 LYS A N 1
ATOM 637 C CA . LYS A 1 79 ? 1.879 -9.315 9.792 1.00 88.31 79 LYS A CA 1
ATOM 638 C C . LYS A 1 79 ? 3.340 -8.856 9.682 1.00 88.31 79 LYS A C 1
ATOM 640 O O . LYS A 1 79 ? 3.703 -7.892 10.339 1.00 88.31 79 LYS A O 1
ATOM 645 N N . GLN A 1 80 ? 4.171 -9.557 8.908 1.00 88.31 80 GLN A N 1
ATOM 646 C CA . GLN A 1 80 ? 5.615 -9.287 8.842 1.00 88.31 80 GLN A CA 1
ATOM 647 C C . GLN A 1 80 ? 6.145 -9.123 7.426 1.00 88.31 80 GLN A C 1
ATOM 649 O O . GLN A 1 80 ? 7.174 -8.491 7.261 1.00 88.31 80 GLN A O 1
ATOM 654 N N . LYS A 1 81 ? 5.497 -9.707 6.416 1.00 91.62 81 LYS A N 1
ATOM 655 C CA . LYS A 1 81 ? 5.983 -9.683 5.032 1.00 91.62 81 LYS A CA 1
ATOM 656 C C . LYS A 1 81 ? 5.120 -8.779 4.175 1.00 91.62 81 LYS A C 1
ATOM 658 O O . LYS A 1 81 ? 3.893 -8.832 4.292 1.00 91.62 81 LYS A O 1
ATOM 663 N N . VAL A 1 82 ? 5.762 -8.051 3.271 1.00 93.06 82 VAL A N 1
ATOM 664 C CA . VAL A 1 82 ? 5.109 -7.260 2.232 1.00 93.06 82 VAL A CA 1
ATOM 665 C C . VAL A 1 82 ? 5.710 -7.589 0.869 1.00 93.06 82 VAL A C 1
ATOM 667 O O . VAL A 1 82 ? 6.915 -7.802 0.747 1.00 93.06 82 VAL A O 1
ATOM 670 N N . PHE A 1 83 ? 4.845 -7.655 -0.138 1.00 94.44 83 PHE A N 1
ATOM 671 C CA . PHE A 1 83 ? 5.196 -7.838 -1.540 1.00 94.44 83 PHE A CA 1
ATOM 672 C C . PHE A 1 83 ? 4.453 -6.792 -2.360 1.00 94.44 83 PHE A C 1
ATOM 674 O O . PHE A 1 83 ? 3.240 -6.620 -2.220 1.00 94.44 83 PHE A O 1
ATOM 681 N N . ILE A 1 84 ? 5.179 -6.090 -3.214 1.00 94.88 84 ILE A N 1
ATOM 682 C CA . ILE A 1 84 ? 4.683 -4.969 -3.997 1.00 94.88 84 ILE A CA 1
ATOM 683 C C . ILE A 1 84 ? 5.112 -5.187 -5.435 1.00 94.88 84 ILE A C 1
ATOM 685 O O . ILE A 1 84 ? 6.254 -5.548 -5.713 1.00 94.88 84 ILE A O 1
ATOM 689 N N . VAL A 1 85 ? 4.185 -4.946 -6.352 1.00 94.44 85 VAL A N 1
ATOM 690 C CA . VAL A 1 85 ? 4.451 -5.030 -7.784 1.00 94.44 85 VAL A CA 1
ATOM 691 C C . VAL A 1 85 ? 4.104 -3.721 -8.464 1.00 94.44 85 VAL A C 1
ATOM 693 O O . VAL A 1 85 ? 3.153 -3.022 -8.095 1.00 94.44 85 VAL A O 1
ATOM 696 N N . GLY A 1 86 ? 4.874 -3.387 -9.486 1.00 92.88 86 GLY A N 1
ATOM 697 C CA . GLY A 1 86 ? 4.707 -2.157 -10.232 1.00 92.88 86 GLY A CA 1
ATOM 698 C C . GLY A 1 86 ? 5.447 -2.182 -11.552 1.00 92.88 86 GLY A C 1
ATOM 699 O O . GLY A 1 86 ? 5.852 -3.231 -12.052 1.00 92.88 86 GLY A O 1
ATOM 700 N N . ARG A 1 87 ? 5.622 -0.994 -12.114 1.00 90.06 87 ARG A N 1
ATOM 701 C CA . ARG A 1 87 ? 6.419 -0.788 -13.317 1.00 90.06 87 ARG A CA 1
ATOM 702 C C . ARG A 1 87 ? 7.259 0.472 -13.217 1.00 90.06 87 ARG A C 1
ATOM 704 O O . ARG A 1 87 ? 6.827 1.461 -12.623 1.00 90.06 87 ARG A O 1
ATOM 711 N N . GLU A 1 88 ? 8.392 0.451 -13.891 1.00 86.81 88 GLU A N 1
ATOM 712 C CA . GLU A 1 88 ? 9.223 1.614 -14.172 1.00 86.81 88 GLU A CA 1
ATOM 713 C C . GLU A 1 88 ? 9.505 1.653 -15.662 1.00 86.81 88 GLU A C 1
ATOM 715 O O . GLU A 1 88 ? 10.136 0.745 -16.198 1.00 86.81 88 GLU A O 1
ATOM 720 N N . ILE A 1 89 ? 9.014 2.705 -16.322 1.00 81.44 89 ILE A N 1
ATOM 721 C CA . ILE A 1 89 ? 9.114 2.911 -17.771 1.00 81.44 89 ILE A CA 1
ATOM 722 C C . ILE A 1 89 ? 8.666 1.645 -18.534 1.00 81.44 89 ILE A C 1
ATOM 724 O O . ILE A 1 89 ? 7.466 1.447 -18.718 1.00 81.44 89 ILE A O 1
ATOM 728 N N . ASN A 1 90 ? 9.610 0.763 -18.886 1.00 82.38 90 ASN A N 1
ATOM 729 C CA . ASN A 1 90 ? 9.407 -0.458 -19.671 1.00 82.38 90 ASN A CA 1
ATOM 730 C C . ASN A 1 90 ? 9.727 -1.757 -18.901 1.00 82.38 90 ASN A C 1
ATOM 732 O O . ASN A 1 90 ? 9.858 -2.814 -19.511 1.00 82.38 90 ASN A O 1
ATOM 736 N N . ARG A 1 91 ? 9.901 -1.701 -17.577 1.00 85.75 91 ARG A N 1
ATOM 737 C CA . ARG A 1 91 ? 10.278 -2.850 -16.739 1.00 85.75 91 ARG A CA 1
ATOM 738 C C . ARG A 1 91 ? 9.251 -3.091 -15.643 1.00 85.75 91 ARG A C 1
ATOM 740 O O . ARG A 1 91 ? 8.704 -2.144 -15.078 1.00 85.75 91 ARG A O 1
ATOM 747 N N . ALA A 1 92 ? 9.010 -4.361 -15.327 1.00 89.62 92 ALA A N 1
ATOM 748 C CA . ALA A 1 92 ? 8.285 -4.739 -14.121 1.00 89.62 92 ALA A CA 1
ATOM 749 C C . ALA A 1 92 ? 9.186 -4.545 -12.894 1.00 89.62 92 ALA A C 1
ATOM 751 O O . ALA A 1 92 ? 10.382 -4.823 -12.947 1.00 89.62 92 ALA A O 1
ATOM 752 N N . ILE A 1 93 ? 8.596 -4.081 -11.795 1.00 88.75 93 ILE A N 1
ATOM 753 C CA . ILE A 1 93 ? 9.250 -3.981 -10.489 1.00 88.75 93 ILE A CA 1
ATOM 754 C C . ILE A 1 93 ? 8.560 -4.949 -9.538 1.00 88.75 93 ILE A C 1
ATOM 756 O O . ILE A 1 93 ? 7.329 -4.968 -9.460 1.00 88.75 93 ILE A O 1
ATOM 760 N N . ILE A 1 94 ? 9.365 -5.695 -8.788 1.00 90.38 94 ILE A N 1
ATOM 761 C CA . ILE A 1 94 ? 8.937 -6.449 -7.615 1.00 90.38 94 ILE A CA 1
ATOM 762 C C . ILE A 1 94 ? 9.760 -5.932 -6.439 1.00 90.38 94 ILE A C 1
ATOM 764 O O . ILE A 1 94 ? 10.985 -5.935 -6.495 1.00 90.38 94 ILE A O 1
ATOM 768 N N . ILE A 1 95 ? 9.077 -5.481 -5.395 1.00 89.44 95 ILE A N 1
ATOM 769 C CA . ILE A 1 95 ? 9.667 -5.073 -4.123 1.00 89.44 95 ILE A CA 1
ATOM 770 C C . ILE A 1 95 ? 9.137 -6.033 -3.067 1.00 89.44 95 ILE A C 1
ATOM 772 O O . ILE A 1 95 ? 7.944 -6.343 -3.039 1.00 89.44 95 ILE A O 1
ATOM 776 N N . TYR A 1 96 ? 10.008 -6.504 -2.189 1.00 89.81 96 TYR A N 1
ATOM 777 C CA . TYR A 1 96 ? 9.607 -7.303 -1.045 1.00 89.81 96 TYR A CA 1
ATOM 778 C C . TYR A 1 96 ? 10.436 -6.912 0.166 1.00 89.81 96 TYR A C 1
ATOM 780 O O . TYR A 1 96 ? 11.564 -6.443 0.047 1.00 89.81 96 TYR A O 1
ATOM 788 N N . GLY A 1 97 ? 9.879 -7.127 1.347 1.00 87.12 97 GLY A N 1
ATOM 789 C CA . GLY A 1 97 ? 10.628 -6.912 2.570 1.00 87.12 97 GLY A CA 1
ATOM 790 C C . GLY A 1 97 ? 9.840 -7.281 3.808 1.00 87.12 97 GLY A C 1
ATOM 791 O O . GLY A 1 97 ? 8.737 -7.840 3.738 1.00 87.12 97 GLY A O 1
ATOM 792 N N . THR A 1 98 ? 10.446 -6.984 4.953 1.00 86.62 98 THR A N 1
ATOM 793 C CA . THR A 1 98 ? 9.885 -7.290 6.264 1.00 86.62 98 THR A CA 1
ATOM 794 C C . THR A 1 98 ? 9.616 -6.033 7.069 1.00 86.62 98 THR A C 1
ATOM 796 O O . THR A 1 98 ? 10.472 -5.158 7.155 1.00 86.62 98 THR A O 1
ATOM 799 N N . ILE A 1 99 ? 8.458 -5.984 7.717 1.00 78.25 99 ILE A N 1
ATOM 800 C CA . ILE A 1 99 ? 8.095 -4.931 8.663 1.00 78.25 99 ILE A CA 1
ATOM 801 C C . ILE A 1 99 ? 8.876 -5.189 9.952 1.00 78.25 99 ILE A C 1
ATOM 803 O O . ILE A 1 99 ? 8.631 -6.190 10.633 1.00 78.25 99 ILE A O 1
ATOM 807 N N . LYS A 1 100 ? 9.837 -4.319 10.271 1.00 69.31 100 LYS A N 1
ATOM 808 C CA . LYS A 1 100 ? 10.498 -4.330 11.581 1.00 69.31 100 LYS A CA 1
ATOM 809 C C . LYS A 1 100 ? 9.523 -3.755 12.615 1.00 69.31 100 LYS A C 1
ATOM 811 O O . LYS A 1 100 ? 8.777 -2.831 12.300 1.00 69.31 100 LYS A O 1
ATOM 816 N N . LYS A 1 101 ? 9.470 -4.377 13.795 1.00 59.03 101 LYS A N 1
ATOM 817 C CA . LYS A 1 101 ? 8.691 -3.873 14.934 1.00 59.03 101 LYS A CA 1
ATOM 818 C C . LYS A 1 101 ? 9.300 -2.592 15.479 1.00 59.03 101 LYS A C 1
ATOM 820 O O . LYS A 1 101 ? 10.546 -2.507 15.448 1.00 59.03 101 LYS A O 1
#

Foldseek 3Di:
DWDWFLFIWDDDPNDTDGDDADDPRGTFQDWDDQDCQWIWTAAKPGWIWTRRNPDIDTDPPWDDPDDDIWGWHDWDDHPFKIWTWTDDPPDIDIIIGTDDD

Organism: NCBI:txid652676

=== Feature glossary ===
The record interleaves many kinds of information about one protein. Here is each kind framed as the question it answers.

Q: What known structures does this most resemble?
A: Structural nearest neighbors (via Foldseek easy-search vs the PDB). Reported per hit: target PDB id, E-value, and alignment TM-score. A TM-score above ~0.5 is the conventional threshold for 'same fold'.

Q: Where is each backbone atom in 3D?
A: The mmCIF table is the protein's shape written out atom by atom. For each backbone N, Cα, C, and carbonyl O, it records an (x, y, z) coordinate triple in Å plus the residue type, chain letter, and residue number.

Q: What are the backbone torsion angles?
A: The φ/ψ torsion pair specifies the backbone conformation at each residue. φ rotates about the N–Cα bond, ψ about the Cα–C bond. Steric clashes forbid most of the (φ, ψ) plane — the allowed regions (α-helix basin, β-sheet basin, left-handed helix) are the Ramachandran-allowed regions.

Q: Which residues are buried vs exposed?
A: Solvent-accessible surface area (SASA) is the area in Å² traced out by the centre of a 1.4 Å probe sphere (a water molecule) rolled over the protein's van der Waals surface (Shrake–Rupley / Lee–Richards construction). Buried residues have near-zero SASA; fully exposed residues can exceed 200 Å². The total SASA scales roughly with the number of surface residues.

Q: How confident is the AlphaFold model at each residue?
A: pLDDT is the predicted lDDT-Cα score: AlphaFold's confidence that the local environment of each residue (all inter-atomic distances within 15 Å) is correctly placed. It is a per-residue number between 0 and 100, with higher meaning more reliable.

Q: What does the local fold look like, residue by residue?
A: 3Di is Foldseek's structural alphabet. Each residue is assigned one of twenty discrete states based on how its Cα sits relative to its spatial (not sequential) neighbors. Align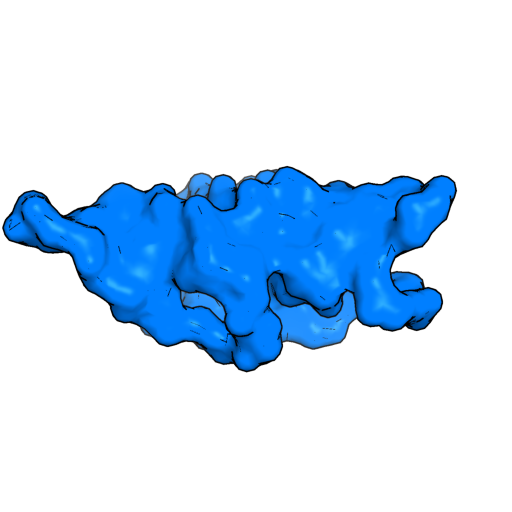ing 3Di strings finds structural homologs roughly as well as full 3D superposition, but orders of magnitude faster.

Q: How big and how compact is the whole molecule?
A: Radius of gyration (Rg) is the root-mean-square distance of Cα atoms from their centroid — a single number for overall size and compactness. A globular domain of N residues has Rg ≈ 2.2·N^0.38 Å; an extended or disordered chain has a much larger Rg. The Cα contact count is the number of residue pairs whose Cα atoms are within 8 Å and are more than four positions apart in sequence — a standard proxy for tertiary packing density. The bounding box is the smallest axis-aligned box enclosing all Cα atoms.

Q: Which residues are in helices, strands, or loops?
A: DSSP 8-state secondary structure assigns each residue one of H (α-helix), G (3₁₀-helix), I (π-helix), E (extended β-strand), B (isolated β-bridge), T (hydrogen-bonded turn), S (bend), or '-' (coil). The assignment is computed from backbone hydrogen-bond geometry via the Kabsch–Sander algorithm.

Q: How mobile is each atom in the crystal?
A: Crystallographic B-factors measure how much each atom's electron density is smeared out, in Å². They rise in mobile loops and surface residues and fall in the buried interior. In AlphaFold models this column is repurposed to hold pLDDT instead.

Q: What if only a Cα trace is available?
A: P-SEA three-state annotation labels each residue as helix, strand, or coil based purely on the geometry of the Cα trace. It serves as a fallback when the full backbone (and thus DSSP) is unavailable.

Q: What family and function is it annotated with?
A: Database cross-references. InterPro integrates a dozen domain/family signature databases into unified entries with residue-range hits. GO terms attach function/process/location labels with evidence codes. CATH codes position the fold in a four-level structural taxonomy. Organism is the NCBI-taxonomy species name.

Q: Are the domains correctly placed relative to each other?
A: Predicted Aligned Error (PAE) is an AlphaFold confidence matrix: entry (i, j) is the expected error in the position of residue j, in ångströms, when the prediction is superimposed on the true structure at residue i. Low PAE within a block of residues means that block is internally rigid and well-predicted; high PAE between two blocks means their relative placement is uncertain even if each block individually is confident.

Q: What do the diagnostic plots show?
A: Three diagnostic plots accompany the record. The Cα contact map visualizes the tertiary structure as a 2D adjacency matrix (8 Å cutoff, sequence-local contacts suppressed). The Ramachandran plot shows the distribution of backbone (φ, ψ) torsions, with points in the α and β basins reflecting secondary structure content. The PAE plot shows AlphaFold's inter-residue confidence as a color matrix.

Q: What is the amino-acid chain?
A: Primary structure: the covalent order of the twenty standard amino acids along the backbone. Two proteins with the same sequence will (almost always) fold to the same structure; two with 30% identity often share a fold but not the details.

Q: What do the rendered images show?
A: The six renders are orthographic views along the three Cartesian axes in both directions. Representation (cartoon, sticks, or surface) and color scheme (sequence-rainbow or by-chain) vary across proteins so the training set covers all the common visualization conventions.